Protein AF-A0A350CSI9-F1 (afdb_monomer_lite)

Radius of gyration: 12.12 Å; chains: 1; bounding box: 25×16×40 Å

Secondary structure (DSSP, 8-state):
--HHHHHHHHHTT-HHHHHHHHTTS-HHHHHHHHHHHHHHHS-------

Foldseek 3Di:
DCPVVLVVCLVVLNLVSNCVSCVPPDPVVSVVVSVVSVVSNPDPPPPPD

Sequence (49 aa):
PGFEEASRALFAGDAARLEQIVADWPADVRAHLLALAQPAFAPAAEVQG

pLDDT: mean 90.7, std 13.18, range [45.81, 97.94]

Structure (mmCIF, N/CA/C/O backbone):
data_AF-A0A350CSI9-F1
#
_entry.id   AF-A0A350CSI9-F1
#
loop_
_atom_site.group_PDB
_atom_site.id
_atom_site.type_symbol
_atom_site.label_atom_id
_atom_site.label_alt_id
_atom_site.label_comp_id
_atom_site.label_asym_id
_atom_site.label_entity_id
_atom_site.label_seq_id
_atom_site.pdbx_PDB_ins_code
_atom_site.Cartn_x
_atom_site.Cartn_y
_atom_site.Cartn_z
_atom_site.occupancy
_atom_site.B_iso_or_equiv
_atom_site.auth_seq_id
_atom_site.auth_comp_id
_atom_site.auth_asym_id
_atom_site.auth_atom_id
_atom_site.pdbx_PDB_model_num
ATOM 1 N N . PRO A 1 1 ? -0.647 -0.727 11.654 1.00 82.81 1 PRO A N 1
ATOM 2 C CA . PRO A 1 1 ? 0.263 -1.894 11.810 1.00 82.81 1 PRO A CA 1
ATOM 3 C C . PRO A 1 1 ? 0.895 -2.225 10.452 1.00 82.81 1 PRO A C 1
ATOM 5 O O . PRO A 1 1 ? 0.280 -1.898 9.444 1.00 82.81 1 PRO A O 1
ATOM 8 N N . GLY A 1 2 ? 2.088 -2.827 10.403 1.00 93.50 2 GLY A N 1
ATOM 9 C CA . GLY A 1 2 ? 2.697 -3.252 9.129 1.00 93.50 2 GLY A CA 1
ATOM 10 C C . GLY A 1 2 ? 3.332 -2.135 8.291 1.00 93.50 2 GLY A C 1
ATOM 11 O O . GLY A 1 2 ? 3.431 -2.261 7.077 1.00 93.50 2 GLY A O 1
ATOM 12 N N . PHE A 1 3 ? 3.738 -1.019 8.910 1.00 93.88 3 PHE A N 1
ATOM 13 C CA . PHE A 1 3 ? 4.388 0.091 8.197 1.00 93.88 3 PHE A CA 1
ATOM 14 C C . PHE A 1 3 ? 5.702 -0.335 7.524 1.00 93.88 3 PHE A C 1
ATOM 16 O O . PHE A 1 3 ? 5.955 0.023 6.372 1.00 93.88 3 PHE A O 1
ATOM 23 N N . GLU A 1 4 ? 6.528 -1.119 8.221 1.00 97.62 4 GLU A N 1
ATOM 24 C CA . GLU A 1 4 ? 7.789 -1.613 7.663 1.00 97.62 4 GLU A CA 1
ATOM 25 C C . GLU A 1 4 ? 7.542 -2.577 6.503 1.00 97.62 4 GLU A C 1
ATOM 27 O O . GLU A 1 4 ? 8.177 -2.459 5.459 1.00 97.62 4 GLU A O 1
ATOM 32 N N . GLU A 1 5 ? 6.588 -3.497 6.642 1.00 97.56 5 GLU A N 1
ATOM 33 C CA . GLU A 1 5 ? 6.210 -4.432 5.583 1.00 97.56 5 GLU A CA 1
ATOM 34 C C . GLU A 1 5 ? 5.651 -3.702 4.357 1.00 97.56 5 GLU A C 1
ATOM 36 O O . GLU A 1 5 ? 6.016 -4.053 3.235 1.00 97.56 5 GLU A O 1
ATOM 41 N N . ALA A 1 6 ? 4.818 -2.674 4.555 1.00 97.12 6 ALA A N 1
ATOM 42 C CA . ALA A 1 6 ? 4.306 -1.836 3.472 1.00 97.12 6 ALA A CA 1
ATOM 43 C C . ALA A 1 6 ? 5.454 -1.105 2.762 1.00 97.12 6 ALA A C 1
ATOM 45 O O . ALA A 1 6 ? 5.532 -1.112 1.536 1.00 97.12 6 ALA A O 1
ATOM 46 N N . SER A 1 7 ? 6.398 -0.550 3.528 1.00 96.62 7 SER A N 1
ATOM 47 C CA . SER A 1 7 ? 7.595 0.092 2.976 1.00 96.62 7 SER A CA 1
ATOM 48 C C . SER A 1 7 ? 8.432 -0.899 2.159 1.00 96.62 7 SER A C 1
ATOM 50 O O . SER A 1 7 ? 8.831 -0.588 1.040 1.00 96.62 7 SER A O 1
ATOM 52 N N . ARG A 1 8 ? 8.654 -2.121 2.665 1.00 97.50 8 ARG A N 1
ATOM 53 C CA . ARG A 1 8 ? 9.376 -3.175 1.931 1.00 97.50 8 ARG A CA 1
ATOM 54 C C . ARG A 1 8 ? 8.659 -3.563 0.635 1.00 97.50 8 ARG A C 1
ATOM 56 O O . ARG A 1 8 ? 9.326 -3.684 -0.385 1.00 97.50 8 ARG A O 1
ATOM 63 N N . ALA A 1 9 ? 7.335 -3.727 0.657 1.00 97.31 9 ALA A N 1
ATOM 64 C CA . ALA A 1 9 ? 6.548 -4.043 -0.538 1.00 97.31 9 ALA A CA 1
ATOM 65 C C . ALA A 1 9 ? 6.631 -2.925 -1.592 1.00 97.31 9 ALA A C 1
ATOM 67 O O . ALA A 1 9 ? 6.871 -3.206 -2.764 1.00 97.31 9 ALA A O 1
ATOM 68 N N . LEU A 1 10 ? 6.527 -1.661 -1.161 1.00 96.50 10 LEU A N 1
ATOM 69 C CA . LEU A 1 10 ? 6.667 -0.493 -2.033 1.00 96.50 10 LEU A CA 1
ATOM 70 C C . LEU A 1 10 ? 8.027 -0.476 -2.742 1.00 96.50 10 LEU A C 1
ATOM 72 O O . LEU A 1 10 ? 8.078 -0.396 -3.966 1.00 96.50 10 LEU A O 1
ATOM 76 N N . PHE A 1 11 ? 9.126 -0.588 -1.992 1.00 94.81 11 PHE A N 1
ATOM 77 C CA . PHE A 1 11 ? 10.472 -0.557 -2.577 1.00 94.81 11 PHE A CA 1
ATOM 78 C C . PHE A 1 11 ? 10.819 -1.814 -3.385 1.00 94.81 11 PHE A C 1
ATOM 80 O O . PHE A 1 11 ? 11.695 -1.755 -4.243 1.00 94.81 11 PHE A O 1
ATOM 87 N N . ALA A 1 12 ? 10.135 -2.933 -3.144 1.00 95.69 12 ALA A N 1
ATOM 88 C CA . ALA A 1 12 ? 10.253 -4.140 -3.958 1.00 95.69 12 ALA A CA 1
ATOM 89 C C . ALA A 1 12 ? 9.422 -4.087 -5.257 1.00 95.69 12 ALA A C 1
ATOM 91 O O . ALA A 1 12 ? 9.529 -5.004 -6.067 1.00 95.69 12 ALA A O 1
ATOM 92 N N . GLY A 1 13 ? 8.592 -3.054 -5.458 1.00 95.44 13 GLY A N 1
ATOM 93 C CA . GLY A 1 13 ? 7.672 -2.975 -6.598 1.00 95.44 13 GLY A CA 1
ATOM 94 C C . GLY A 1 13 ? 6.485 -3.945 -6.505 1.00 95.44 13 GLY A C 1
ATOM 95 O O . GLY A 1 13 ? 5.837 -4.220 -7.512 1.00 95.44 13 GLY A O 1
ATOM 96 N N . ASP A 1 14 ? 6.187 -4.476 -5.315 1.00 96.62 14 ASP A N 1
ATOM 97 C CA . ASP A 1 14 ? 5.129 -5.467 -5.099 1.00 96.62 14 ASP A CA 1
ATOM 98 C C . ASP A 1 14 ? 3.805 -4.784 -4.716 1.00 96.62 14 ASP A C 1
ATOM 100 O O . ASP A 1 14 ? 3.460 -4.626 -3.538 1.00 96.62 14 ASP A O 1
ATOM 104 N N . ALA A 1 15 ? 3.064 -4.356 -5.741 1.00 96.06 15 ALA A N 1
ATOM 105 C CA . ALA A 1 15 ? 1.790 -3.659 -5.582 1.00 96.06 15 ALA A CA 1
ATOM 106 C C . ALA A 1 15 ? 0.742 -4.499 -4.832 1.00 96.06 15 ALA A C 1
ATOM 108 O O . ALA A 1 15 ? 0.081 -4.001 -3.920 1.00 96.06 15 ALA A O 1
ATOM 109 N N . ALA A 1 16 ? 0.626 -5.790 -5.163 1.00 96.75 16 ALA A N 1
ATOM 110 C CA . ALA A 1 16 ? -0.368 -6.677 -4.562 1.00 96.75 16 ALA A CA 1
ATOM 111 C C . ALA A 1 16 ? -0.112 -6.870 -3.060 1.00 96.75 16 ALA A C 1
ATOM 113 O O . ALA A 1 16 ? -1.035 -6.801 -2.244 1.00 96.75 16 ALA A O 1
ATOM 114 N N . ARG A 1 17 ? 1.155 -7.061 -2.675 1.00 96.88 17 ARG A N 1
ATOM 115 C CA . ARG A 1 17 ? 1.556 -7.162 -1.268 1.00 96.88 17 ARG A CA 1
ATOM 116 C C . ARG A 1 17 ? 1.287 -5.863 -0.515 1.00 96.88 17 ARG A C 1
ATOM 118 O O . ARG A 1 17 ? 0.809 -5.921 0.619 1.00 96.88 17 ARG A O 1
ATOM 125 N N . LEU A 1 18 ? 1.577 -4.710 -1.126 1.00 97.56 18 LEU A N 1
ATOM 126 C CA . LEU A 1 18 ? 1.306 -3.406 -0.522 1.00 97.56 18 LEU A CA 1
ATOM 127 C C . LEU A 1 18 ? -0.191 -3.243 -0.221 1.00 97.56 18 LEU A C 1
ATOM 129 O O . LEU A 1 18 ? -0.536 -2.934 0.919 1.00 97.56 18 LEU A O 1
ATOM 133 N N . GLU A 1 19 ? -1.064 -3.509 -1.197 1.00 97.06 19 GLU A N 1
ATOM 134 C CA . GLU A 1 19 ? -2.526 -3.418 -1.049 1.00 97.06 19 GLU A CA 1
ATOM 135 C C . GLU A 1 19 ? -3.058 -4.291 0.093 1.00 97.06 19 GLU A C 1
ATOM 137 O O . GLU A 1 19 ? -3.885 -3.839 0.887 1.00 97.06 19 GLU A O 1
ATOM 142 N N . GLN A 1 20 ? -2.543 -5.517 0.225 1.00 97.62 20 GLN A N 1
ATOM 143 C CA . GLN A 1 20 ? -2.928 -6.428 1.303 1.00 97.62 20 GLN A CA 1
ATOM 144 C C . GLN A 1 20 ? -2.562 -5.889 2.690 1.00 97.62 20 GLN A C 1
ATOM 146 O O . GLN A 1 20 ? -3.364 -5.981 3.616 1.00 97.62 20 GLN A O 1
ATOM 151 N N . ILE A 1 21 ? -1.359 -5.328 2.850 1.00 97.88 21 ILE A N 1
ATOM 152 C CA . ILE A 1 21 ? -0.868 -4.850 4.153 1.00 97.88 21 ILE A CA 1
ATOM 153 C C . ILE A 1 21 ? -1.651 -3.620 4.627 1.00 97.88 21 ILE A C 1
ATOM 155 O O . ILE A 1 21 ? -1.902 -3.461 5.824 1.00 97.88 21 ILE A O 1
ATOM 159 N N . VAL A 1 22 ? -2.034 -2.743 3.697 1.00 97.62 22 VAL A N 1
ATOM 160 C CA . VAL A 1 22 ? -2.689 -1.465 4.017 1.00 97.62 22 VAL A CA 1
ATOM 161 C C . VAL A 1 22 ? -4.218 -1.559 4.020 1.00 97.62 22 VAL A C 1
ATOM 163 O O . VAL A 1 22 ? -4.889 -0.565 4.293 1.00 97.62 22 VAL A O 1
ATOM 166 N N . ALA A 1 23 ? -4.789 -2.738 3.754 1.00 97.12 23 ALA A N 1
ATOM 167 C CA . ALA A 1 23 ? -6.236 -2.962 3.737 1.00 97.12 23 ALA A CA 1
ATOM 168 C C . ALA A 1 23 ? -6.912 -2.569 5.064 1.00 97.12 23 ALA A C 1
ATOM 170 O O . ALA A 1 23 ? -7.960 -1.919 5.057 1.00 97.12 23 ALA A O 1
ATOM 171 N N . ASP A 1 24 ? -6.258 -2.880 6.187 1.00 95.88 24 ASP A N 1
ATOM 172 C CA . ASP A 1 24 ? -6.750 -2.597 7.543 1.00 95.88 24 ASP A CA 1
ATOM 173 C C . ASP A 1 24 ? -6.431 -1.173 8.031 1.00 95.88 24 ASP A C 1
ATOM 175 O O . ASP A 1 24 ? -6.731 -0.808 9.171 1.00 95.88 24 ASP A O 1
ATOM 179 N N . TRP A 1 25 ? -5.784 -0.350 7.202 1.00 96.88 25 TRP A N 1
ATOM 180 C CA . TRP A 1 25 ? -5.508 1.041 7.549 1.00 96.88 25 TRP A CA 1
ATOM 181 C C . TRP A 1 25 ? -6.761 1.901 7.349 1.00 96.88 25 TRP A C 1
ATOM 183 O O . TRP A 1 25 ? -7.663 1.531 6.583 1.00 96.88 25 TRP A O 1
ATOM 193 N N . PRO A 1 26 ? -6.816 3.083 7.994 1.00 97.94 26 PRO A N 1
ATOM 194 C CA . PRO A 1 26 ? -7.834 4.080 7.694 1.00 97.94 26 PRO A CA 1
ATOM 195 C C . PRO A 1 26 ? -7.964 4.312 6.184 1.00 97.94 26 PRO A C 1
ATOM 197 O O . PRO A 1 26 ? -6.970 4.357 5.452 1.00 97.94 26 PRO A O 1
ATOM 200 N N . ALA A 1 27 ? -9.210 4.393 5.715 1.00 97.38 27 ALA A N 1
ATOM 201 C CA . ALA A 1 27 ? -9.530 4.372 4.290 1.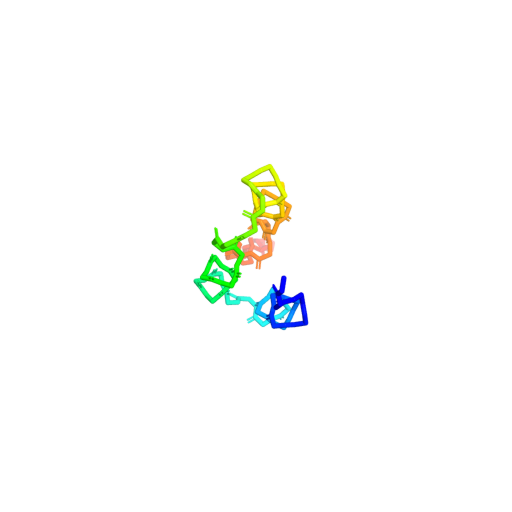00 97.38 27 ALA A CA 1
ATOM 202 C C . ALA A 1 27 ? -8.879 5.524 3.511 1.00 97.38 27 ALA A C 1
ATOM 204 O O . ALA A 1 27 ? -8.424 5.338 2.384 1.00 97.38 27 ALA A O 1
ATOM 205 N N . ASP A 1 28 ? -8.815 6.693 4.135 1.00 97.94 28 ASP A N 1
ATOM 206 C CA . ASP A 1 28 ? -8.149 7.892 3.643 1.00 97.94 28 ASP A CA 1
ATOM 207 C C . ASP A 1 28 ? -6.632 7.702 3.533 1.00 97.94 28 ASP A C 1
ATOM 209 O O . ASP A 1 28 ? -6.050 7.998 2.490 1.00 97.94 28 ASP A O 1
ATOM 213 N N . VAL A 1 29 ? -5.999 7.134 4.561 1.00 96.94 2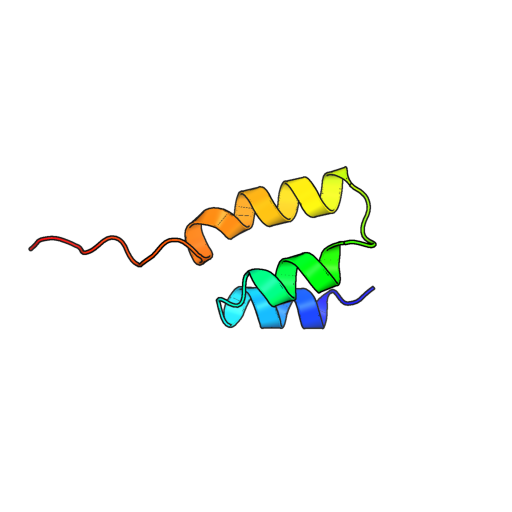9 VAL A N 1
ATOM 214 C CA . VAL A 1 29 ? -4.553 6.883 4.572 1.00 96.94 29 VAL A CA 1
ATOM 215 C C . VAL A 1 29 ? -4.164 5.872 3.494 1.00 96.94 29 VAL A C 1
ATOM 217 O O . VAL A 1 29 ? -3.237 6.140 2.728 1.00 96.94 29 VAL A O 1
ATOM 220 N N . ARG A 1 30 ? -4.871 4.734 3.378 1.00 96.94 30 ARG A N 1
ATOM 221 C CA . ARG A 1 30 ? -4.563 3.746 2.325 1.00 96.94 30 ARG A CA 1
ATOM 222 C C . ARG A 1 30 ? -4.796 4.318 0.929 1.00 96.94 30 ARG A C 1
ATOM 224 O O . ARG A 1 30 ? -3.970 4.103 0.050 1.00 96.94 30 ARG A O 1
ATOM 231 N N . ALA A 1 31 ? -5.879 5.074 0.727 1.00 97.62 31 ALA A N 1
ATOM 232 C CA . ALA A 1 31 ? -6.185 5.664 -0.571 1.00 97.62 31 ALA A CA 1
ATOM 233 C C . ALA A 1 31 ? -5.109 6.678 -0.972 1.00 97.62 31 ALA A C 1
ATOM 235 O O . ALA A 1 31 ? -4.645 6.671 -2.111 1.00 97.62 31 ALA A O 1
ATOM 236 N N . HIS A 1 32 ? -4.671 7.504 -0.020 1.00 97.62 32 HIS A N 1
ATOM 237 C CA . HIS A 1 32 ? -3.608 8.471 -0.243 1.00 97.62 32 HIS A CA 1
ATOM 238 C C . HIS A 1 32 ? -2.274 7.794 -0.581 1.00 97.62 32 HIS A C 1
ATOM 240 O O . HIS A 1 32 ? -1.637 8.153 -1.569 1.00 97.62 32 HIS A O 1
ATOM 246 N N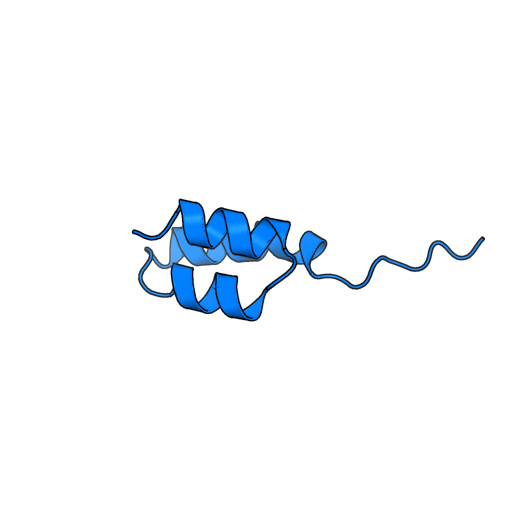 . LEU A 1 33 ? -1.877 6.777 0.188 1.00 96.75 33 LEU A N 1
ATOM 247 C CA . LEU A 1 33 ? -0.647 6.025 -0.057 1.00 96.75 33 LEU A CA 1
ATOM 248 C C . LEU A 1 33 ? -0.651 5.335 -1.429 1.00 96.75 33 LEU A C 1
ATOM 250 O O . LEU A 1 33 ? 0.321 5.462 -2.169 1.00 96.75 33 LEU A O 1
ATOM 254 N N . LEU A 1 34 ? -1.734 4.636 -1.785 1.00 96.31 34 LEU A N 1
ATOM 255 C CA . LEU A 1 34 ? -1.839 3.933 -3.069 1.00 96.31 34 LEU A CA 1
ATOM 256 C C . LEU A 1 34 ? -1.807 4.906 -4.254 1.00 96.31 34 LEU A C 1
ATOM 258 O O . LEU A 1 34 ? -1.168 4.619 -5.264 1.00 96.31 34 LEU A O 1
ATOM 262 N N . ALA A 1 35 ? -2.422 6.085 -4.118 1.00 96.56 35 ALA A N 1
ATOM 263 C CA . ALA A 1 35 ? -2.347 7.130 -5.136 1.00 96.56 35 ALA A CA 1
ATOM 264 C C . ALA A 1 35 ? -0.909 7.632 -5.347 1.00 96.56 35 ALA A C 1
ATOM 266 O O . ALA A 1 35 ? -0.484 7.799 -6.490 1.00 96.56 35 ALA A O 1
ATOM 267 N N . LEU A 1 36 ? -0.147 7.833 -4.266 1.00 96.69 36 LEU A N 1
ATOM 268 C CA . LEU A 1 36 ? 1.260 8.237 -4.348 1.00 96.69 36 LEU A CA 1
ATOM 269 C C . LEU A 1 36 ? 2.167 7.124 -4.892 1.00 96.69 36 LEU A C 1
ATOM 271 O O . LEU A 1 36 ? 3.163 7.423 -5.544 1.00 96.69 36 LEU A O 1
ATOM 275 N N . ALA A 1 37 ? 1.835 5.859 -4.632 1.00 95.56 37 ALA A N 1
ATOM 276 C CA . ALA A 1 37 ? 2.628 4.707 -5.052 1.00 95.56 37 ALA A CA 1
ATOM 277 C C . ALA A 1 37 ? 2.407 4.301 -6.520 1.00 95.56 37 ALA A C 1
ATOM 279 O O . ALA A 1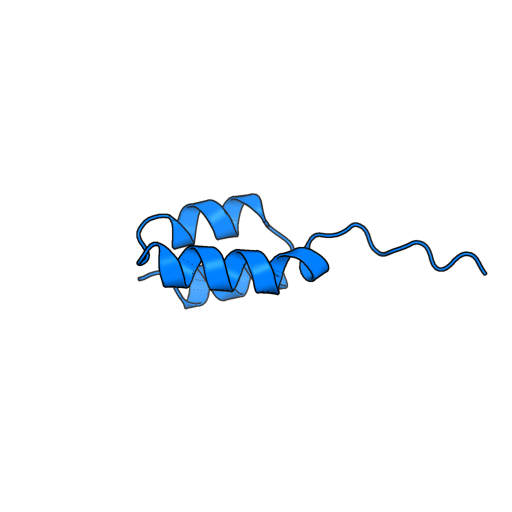 37 ? 3.259 3.619 -7.080 1.00 95.56 37 ALA A O 1
ATOM 280 N N . GLN A 1 38 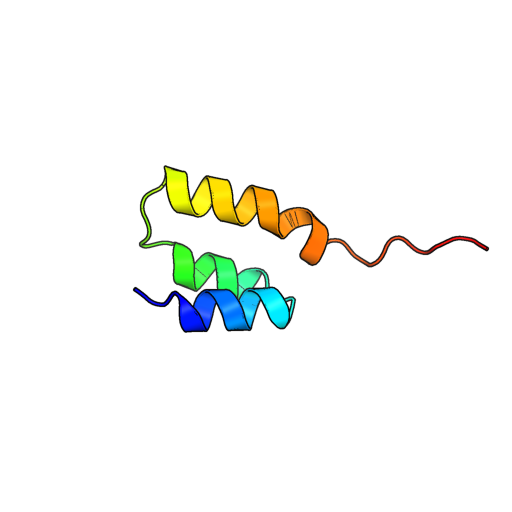? 1.315 4.729 -7.169 1.00 93.88 38 GLN A N 1
ATOM 281 C CA . GLN A 1 38 ? 1.001 4.347 -8.556 1.00 93.88 38 GLN A CA 1
ATOM 282 C C . GLN A 1 38 ? 2.170 4.489 -9.552 1.00 93.88 38 GLN A C 1
ATOM 284 O O . GLN A 1 38 ? 2.410 3.540 -10.301 1.00 93.88 38 GLN A O 1
ATOM 289 N N . PRO A 1 39 ? 2.948 5.592 -9.569 1.00 93.25 39 PRO A N 1
ATOM 290 C CA . PRO A 1 39 ? 4.085 5.720 -10.481 1.00 93.25 39 PRO A CA 1
ATOM 291 C C . PRO A 1 39 ? 5.189 4.681 -10.249 1.00 93.25 39 PRO A C 1
ATOM 293 O O . PRO A 1 39 ? 5.910 4.355 -11.185 1.00 93.25 39 PRO A O 1
ATOM 296 N N . ALA A 1 40 ? 5.323 4.150 -9.029 1.00 91.19 40 ALA A N 1
ATOM 297 C CA . ALA A 1 40 ? 6.324 3.136 -8.694 1.00 91.19 40 ALA A CA 1
ATOM 298 C C . ALA A 1 40 ? 5.984 1.745 -9.257 1.00 91.19 40 ALA A C 1
ATOM 300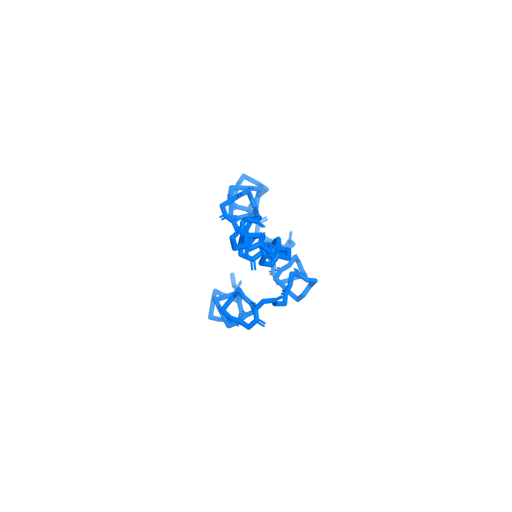 O O . ALA A 1 40 ? 6.868 0.898 -9.361 1.00 91.19 40 ALA A O 1
ATOM 301 N N . PHE A 1 41 ? 4.721 1.513 -9.626 1.00 90.94 41 PHE A N 1
ATOM 302 C CA . PHE A 1 41 ? 4.246 0.251 -10.202 1.00 90.94 41 PHE A CA 1
ATOM 303 C C . PHE A 1 41 ? 3.941 0.348 -11.695 1.00 90.94 41 PHE A C 1
ATOM 305 O O . PHE A 1 41 ? 3.629 -0.660 -12.330 1.00 90.94 41 PHE A O 1
ATOM 312 N N . ALA A 1 42 ? 4.023 1.550 -12.268 1.00 86.94 42 ALA A N 1
ATOM 313 C CA . ALA A 1 42 ? 3.958 1.700 -13.706 1.00 86.94 42 ALA A CA 1
ATOM 314 C C . ALA A 1 42 ? 5.151 0.957 -14.333 1.00 86.94 42 ALA A C 1
ATOM 316 O O . ALA A 1 42 ? 6.268 1.051 -13.810 1.00 86.94 42 ALA A O 1
ATOM 317 N N . PRO A 1 43 ? 4.954 0.231 -15.449 1.00 78.31 43 PRO A N 1
ATOM 318 C CA . PRO A 1 43 ? 6.089 -0.250 -16.221 1.00 78.31 43 PRO A CA 1
ATOM 319 C C . PRO A 1 43 ? 6.974 0.957 -16.525 1.00 78.31 43 PRO A C 1
ATOM 321 O O . PRO A 1 43 ? 6.447 2.019 -16.872 1.00 78.31 43 PRO A O 1
ATOM 324 N N . ALA A 1 44 ? 8.291 0.812 -16.338 1.00 68.44 44 ALA A N 1
ATOM 325 C CA . ALA A 1 44 ? 9.236 1.866 -16.675 1.00 68.44 44 ALA A CA 1
ATOM 326 C C . ALA A 1 44 ? 8.888 2.332 -18.085 1.00 68.44 44 ALA A C 1
ATOM 328 O O . ALA A 1 44 ? 8.958 1.528 -19.015 1.00 68.44 44 ALA A O 1
ATOM 329 N N . ALA A 1 45 ? 8.411 3.576 -18.209 1.00 63.81 45 ALA A N 1
ATOM 330 C CA . ALA A 1 45 ? 8.105 4.149 -19.503 1.00 63.81 45 ALA A CA 1
ATOM 331 C C . ALA A 1 45 ? 9.360 3.935 -20.339 1.00 63.81 45 ALA A C 1
ATOM 333 O O . ALA A 1 45 ? 10.430 4.424 -19.968 1.00 63.81 45 ALA A O 1
ATOM 334 N N . GLU A 1 46 ? 9.249 3.102 -21.373 1.00 57.22 46 GLU A N 1
ATOM 335 C CA . GLU A 1 46 ? 10.327 2.901 -22.317 1.00 57.22 46 GLU A CA 1
ATOM 336 C C . GLU A 1 46 ? 10.701 4.299 -22.790 1.00 57.22 46 GLU A C 1
ATOM 338 O O . GLU A 1 46 ? 9.918 4.976 -23.454 1.00 57.22 46 GLU A O 1
ATOM 343 N N . VAL A 1 47 ? 11.869 4.773 -22.364 1.00 57.44 47 VAL A N 1
ATOM 344 C CA . VAL A 1 47 ? 12.484 5.944 -22.962 1.00 57.44 47 VAL A CA 1
ATOM 345 C C . VAL A 1 47 ? 12.800 5.489 -24.380 1.00 57.44 47 VAL A C 1
ATOM 347 O O . VAL A 1 47 ? 13.826 4.852 -24.616 1.00 57.44 47 VAL A O 1
ATOM 350 N N . GLN A 1 48 ? 11.859 5.697 -25.304 1.00 45.81 48 GLN A N 1
ATOM 351 C CA . GLN A 1 48 ? 12.154 5.617 -26.724 1.00 45.81 48 GLN A CA 1
ATOM 352 C C . GLN A 1 48 ? 13.299 6.603 -26.970 1.00 45.81 48 GLN A C 1
ATOM 354 O O . GLN A 1 48 ? 13.184 7.785 -26.635 1.00 45.81 48 GLN A O 1
ATOM 359 N N . GLY A 1 49 ? 14.425 6.049 -27.425 1.00 52.53 49 GLY A N 1
ATOM 360 C CA . GLY A 1 49 ? 15.663 6.779 -27.684 1.00 52.53 49 GLY A CA 1
ATOM 361 C C . GLY A 1 49 ? 15.560 7.812 -28.793 1.00 52.53 49 GLY A C 1
ATOM 362 O O . GLY A 1 49 ? 14.544 7.829 -29.524 1.00 52.53 49 GLY A O 1
#